Protein AF-A0A9Q0SYF5-F1 (afdb_monomer_lite)

InterPro domains:
  IPR001360 Glycoside hydrolase family 1 [PF00232] (38-75)
  IPR017853 Glycoside hydrolase superfamily [SSF51445] (33-79)
  IPR033132 Glycosyl hydrolases family 1, N-terminal conserved site [PS00653] (44-58)

Radius of gyration: 30.88 Å; chains: 1; bounding box: 91×33×49 Å

Foldseek 3Di:
DDDPPVVVVVVVVVVVVVVVVVVVVPDPPPPCVPDDPVVDDPPDDDDDDDDCVVPVPCQPPDPHDHDPVNVCCVVCVPDCVVVPPD

pLDDT: mean 81.14, std 14.23, range [49.34, 97.06]

Structure (mmCIF, N/CA/C/O backbone):
data_AF-A0A9Q0SYF5-F1
#
_entry.id   AF-A0A9Q0SYF5-F1
#
loop_
_atom_site.group_PDB
_atom_site.id
_atom_site.type_symbol
_atom_site.label_atom_id
_atom_site.label_alt_id
_atom_site.label_comp_id
_atom_site.label_asym_id
_atom_site.label_entity_id
_atom_site.label_seq_id
_atom_site.pdbx_PDB_ins_code
_atom_site.Cartn_x
_atom_site.Cartn_y
_atom_site.Cartn_z
_atom_site.occupancy
_atom_site.B_iso_or_equiv
_atom_site.auth_seq_id
_atom_site.auth_comp_id
_atom_site.auth_asym_id
_atom_site.auth_atom_id
_atom_site.pdbx_PDB_model_num
ATOM 1 N N . MET A 1 1 ? 71.902 -23.019 -14.053 1.00 49.34 1 MET A N 1
ATOM 2 C CA . MET A 1 1 ? 71.057 -22.750 -15.239 1.00 49.34 1 MET A CA 1
ATOM 3 C C . MET A 1 1 ? 69.602 -22.954 -14.848 1.00 49.34 1 MET A C 1
ATOM 5 O O . MET A 1 1 ? 69.100 -24.063 -14.947 1.00 49.34 1 MET A O 1
ATOM 9 N N . ALA A 1 2 ? 68.951 -21.925 -14.305 1.00 51.97 2 ALA A N 1
ATOM 10 C CA . ALA A 1 2 ? 67.590 -22.044 -13.797 1.00 51.97 2 ALA A CA 1
ATOM 11 C C . ALA A 1 2 ? 66.609 -21.281 -14.696 1.00 51.97 2 ALA A C 1
ATOM 13 O O . ALA A 1 2 ? 66.753 -20.085 -14.918 1.00 51.97 2 ALA A O 1
ATOM 14 N N . ASN A 1 3 ? 65.575 -22.012 -15.112 1.00 54.69 3 ASN A N 1
ATOM 15 C CA . ASN A 1 3 ? 64.195 -21.547 -15.069 1.00 54.69 3 ASN A CA 1
ATOM 16 C C . ASN A 1 3 ? 63.658 -20.697 -16.240 1.00 54.69 3 ASN A C 1
ATOM 18 O O . ASN A 1 3 ? 63.273 -19.546 -16.073 1.00 54.69 3 ASN A O 1
ATOM 22 N N . LYS A 1 4 ? 63.498 -21.330 -17.410 1.00 58.28 4 LYS A N 1
ATOM 23 C CA . LYS A 1 4 ? 62.551 -20.876 -18.451 1.00 58.28 4 LYS A CA 1
ATOM 24 C C . LYS A 1 4 ? 61.114 -21.403 -18.223 1.00 58.28 4 LYS A C 1
ATOM 26 O O . LYS A 1 4 ? 60.202 -21.005 -18.938 1.00 58.28 4 LYS A O 1
ATOM 31 N N . ASN A 1 5 ? 60.896 -22.254 -17.210 1.00 57.59 5 ASN A N 1
ATOM 32 C CA . ASN A 1 5 ? 59.640 -22.995 -16.991 1.00 57.59 5 ASN A CA 1
ATOM 33 C C . ASN A 1 5 ? 58.684 -22.341 -15.966 1.00 57.59 5 ASN A C 1
ATOM 35 O O . ASN A 1 5 ? 57.545 -22.775 -15.846 1.00 57.59 5 ASN A O 1
ATOM 39 N N . CYS A 1 6 ? 59.104 -21.293 -15.249 1.00 60.56 6 CYS A N 1
ATOM 40 C CA . CYS A 1 6 ? 58.270 -20.518 -14.312 1.00 60.56 6 CYS A CA 1
ATOM 41 C C . CYS A 1 6 ? 57.541 -19.347 -14.993 1.00 60.56 6 CYS A C 1
ATOM 43 O O . CYS A 1 6 ? 56.547 -18.836 -14.479 1.00 60.56 6 CYS A O 1
ATOM 45 N N . PHE A 1 7 ? 57.987 -18.949 -16.188 1.00 71.75 7 PHE A N 1
ATOM 46 C CA . PHE A 1 7 ? 57.390 -17.829 -16.917 1.00 71.75 7 PHE A CA 1
ATOM 47 C C . PHE A 1 7 ? 56.065 -18.205 -17.601 1.00 71.75 7 PHE A C 1
ATOM 49 O O . PHE A 1 7 ? 55.140 -17.406 -17.674 1.00 71.75 7 PHE A O 1
ATOM 56 N N . LEU A 1 8 ? 55.934 -19.451 -18.067 1.00 76.06 8 LEU A N 1
ATOM 57 C CA . LEU A 1 8 ? 54.715 -19.930 -18.718 1.00 76.06 8 LEU A CA 1
ATOM 58 C C . LEU A 1 8 ? 53.502 -20.050 -17.768 1.00 76.06 8 LE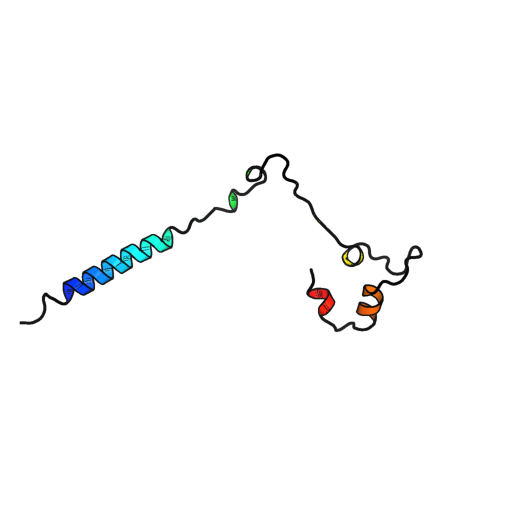U A C 1
ATOM 60 O O . LEU A 1 8 ? 52.439 -19.544 -18.130 1.00 76.06 8 LEU A O 1
ATOM 64 N N . PRO A 1 9 ? 53.599 -20.650 -16.559 1.00 83.25 9 PRO A N 1
ATOM 65 C CA . PRO A 1 9 ? 52.455 -20.712 -15.646 1.00 83.25 9 PRO A CA 1
ATOM 66 C C . PRO A 1 9 ? 52.058 -19.330 -15.111 1.00 83.25 9 PRO A C 1
ATOM 68 O O . PRO A 1 9 ? 50.873 -19.069 -14.920 1.00 83.25 9 PRO A O 1
ATOM 71 N N . THR A 1 10 ? 53.020 -18.420 -14.925 1.00 82.75 10 THR A N 1
ATOM 72 C CA . THR A 1 10 ? 52.738 -17.037 -14.509 1.00 82.75 10 THR A CA 1
ATOM 73 C C . THR A 1 10 ? 52.061 -16.235 -15.623 1.00 82.75 10 THR A C 1
ATOM 75 O O . THR A 1 10 ? 51.081 -15.546 -15.354 1.00 82.75 10 THR A O 1
ATOM 78 N N . LEU A 1 11 ? 52.480 -16.394 -16.882 1.00 87.62 11 LEU A N 1
ATOM 79 C CA . LEU A 1 11 ? 51.821 -15.771 -18.036 1.00 87.62 11 LEU A CA 1
ATOM 80 C C . LEU A 1 11 ? 50.373 -16.258 -18.221 1.00 87.62 11 LEU A C 1
ATOM 82 O O . LEU A 1 11 ? 49.476 -15.453 -18.473 1.00 87.62 11 LEU A O 1
ATOM 86 N N . LEU A 1 12 ? 50.126 -17.563 -18.066 1.00 87.81 12 LEU A N 1
ATOM 87 C CA . LEU A 1 12 ? 48.775 -18.127 -18.151 1.00 87.81 12 LEU A CA 1
ATOM 88 C C . LEU A 1 12 ? 47.878 -17.639 -17.010 1.00 87.81 12 LEU A C 1
ATOM 90 O O . LEU A 1 12 ? 46.718 -17.314 -17.256 1.00 87.81 12 LEU A O 1
ATOM 94 N N . LEU A 1 13 ? 48.406 -17.539 -15.787 1.00 86.31 13 LEU A N 1
ATOM 95 C CA . LEU A 1 13 ? 47.678 -16.978 -14.648 1.00 86.31 13 LEU A CA 1
ATOM 96 C C . LEU A 1 13 ? 47.290 -15.517 -14.908 1.00 86.31 13 LEU A C 1
ATOM 98 O O . LEU A 1 13 ? 46.134 -15.150 -14.719 1.00 86.31 13 LEU A O 1
ATOM 102 N N . VAL A 1 14 ? 48.222 -14.705 -15.414 1.00 89.56 14 VAL A N 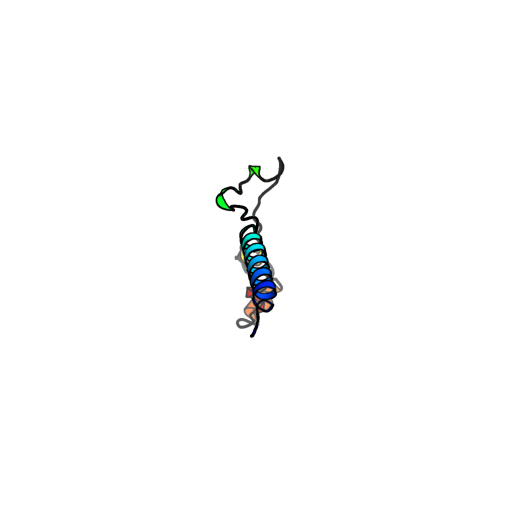1
ATOM 103 C CA . VAL A 1 14 ? 47.974 -13.295 -15.751 1.00 89.56 14 VAL A CA 1
ATOM 104 C C . VAL A 1 14 ? 46.918 -13.162 -16.849 1.00 89.56 14 VAL A C 1
ATOM 106 O O . VAL A 1 14 ? 45.981 -12.384 -16.696 1.00 89.56 14 VAL A O 1
ATOM 109 N N . LEU A 1 15 ? 46.998 -13.957 -17.920 1.00 89.12 15 LEU A N 1
ATOM 110 C CA . LEU A 1 15 ? 45.984 -13.964 -18.982 1.00 89.12 15 LEU A CA 1
ATOM 111 C C . LEU A 1 15 ? 44.600 -14.362 -18.461 1.00 89.12 15 LEU A C 1
ATOM 113 O O . LEU A 1 15 ? 43.604 -13.749 -18.839 1.00 89.12 15 LEU A O 1
ATOM 117 N N . ARG A 1 16 ? 44.521 -15.360 -17.572 1.00 87.38 16 ARG A N 1
ATOM 118 C CA . ARG A 1 16 ? 43.253 -15.763 -16.946 1.00 87.38 16 ARG A CA 1
ATOM 119 C C . ARG A 1 16 ? 42.693 -14.654 -16.069 1.00 87.38 16 ARG A C 1
ATOM 121 O O . ARG A 1 16 ? 41.513 -14.355 -16.207 1.00 87.38 16 ARG A O 1
ATOM 128 N N . ILE A 1 17 ? 43.536 -14.008 -15.263 1.00 85.69 17 ILE A N 1
ATOM 129 C CA . ILE A 1 17 ? 43.153 -12.853 -14.444 1.00 85.69 17 ILE A CA 1
ATOM 130 C C . ILE A 1 17 ? 42.594 -11.740 -15.338 1.00 85.69 17 ILE A C 1
ATOM 132 O O . ILE A 1 17 ? 41.473 -11.294 -15.110 1.00 85.69 17 ILE A O 1
ATOM 136 N N . ILE A 1 18 ? 43.300 -11.362 -16.408 1.00 82.94 18 ILE A N 1
ATOM 137 C CA . ILE A 1 18 ? 42.856 -10.326 -17.357 1.00 82.94 18 ILE A CA 1
ATOM 138 C C . ILE A 1 18 ? 41.498 -10.683 -17.987 1.00 82.94 18 ILE A C 1
ATOM 140 O O . ILE A 1 18 ? 40.595 -9.848 -18.020 1.00 82.94 18 ILE A O 1
ATOM 144 N N . VAL A 1 19 ? 41.318 -11.926 -18.444 1.00 81.25 19 VAL A N 1
ATOM 145 C CA . VAL A 1 19 ? 40.047 -12.384 -19.034 1.00 81.25 19 VAL A CA 1
ATOM 146 C C . VAL A 1 19 ? 38.912 -12.374 -18.001 1.00 81.25 19 VAL A C 1
ATOM 148 O O . VAL A 1 19 ? 37.810 -11.927 -18.318 1.00 81.25 19 VAL A O 1
ATOM 151 N N . THR A 1 20 ? 39.165 -12.804 -16.760 1.00 74.50 20 THR A N 1
ATOM 152 C CA . THR A 1 20 ? 38.155 -12.774 -15.685 1.00 74.50 20 THR A CA 1
ATOM 153 C C . THR A 1 20 ? 37.793 -11.356 -15.238 1.00 74.50 20 THR A C 1
ATOM 155 O O . THR A 1 20 ? 36.626 -11.096 -14.953 1.00 74.50 20 THR A O 1
ATOM 158 N N . LEU A 1 21 ? 38.749 -10.420 -15.239 1.00 71.25 21 LEU A N 1
ATOM 159 C CA . LEU A 1 21 ? 38.503 -9.012 -14.909 1.00 71.25 21 LEU A CA 1
ATOM 160 C C . LEU A 1 21 ? 37.633 -8.324 -15.970 1.00 71.25 21 LEU A C 1
ATOM 162 O O . LEU A 1 21 ? 36.710 -7.591 -15.624 1.00 71.25 21 LEU A O 1
ATOM 166 N N . ASN A 1 22 ? 37.863 -8.614 -17.254 1.00 70.75 22 ASN A N 1
ATOM 167 C CA . ASN A 1 22 ? 37.051 -8.063 -1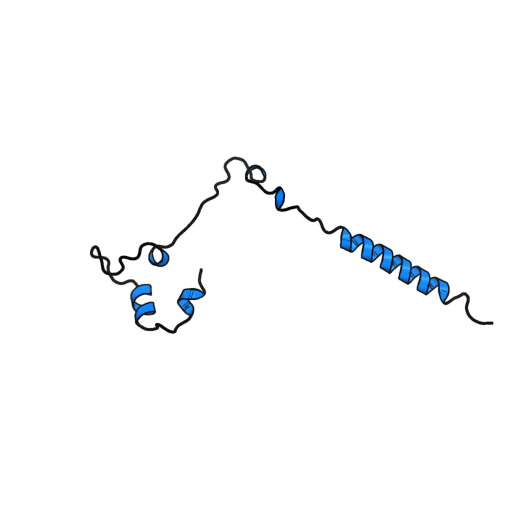8.342 1.00 70.75 22 ASN A CA 1
ATOM 168 C C . ASN A 1 22 ? 35.602 -8.583 -18.330 1.00 70.75 22 ASN A C 1
ATOM 170 O O . ASN A 1 22 ? 34.688 -7.845 -18.689 1.00 70.75 22 ASN A O 1
ATOM 174 N N . ALA A 1 23 ? 35.367 -9.824 -17.889 1.00 66.31 23 ALA A N 1
ATOM 175 C CA . ALA A 1 23 ? 34.018 -10.386 -17.778 1.00 66.31 23 ALA A CA 1
ATOM 176 C C . ALA A 1 23 ? 33.206 -9.779 -16.615 1.00 66.31 23 ALA A C 1
ATOM 178 O O . ALA A 1 23 ? 31.999 -9.587 -16.747 1.00 66.31 23 ALA A O 1
ATOM 179 N N . ALA A 1 24 ? 33.856 -9.425 -15.499 1.00 62.91 24 ALA A N 1
ATOM 180 C CA . ALA A 1 24 ? 33.195 -8.786 -14.357 1.00 62.91 24 ALA A CA 1
ATOM 181 C C . ALA A 1 24 ? 32.670 -7.370 -14.674 1.00 62.91 24 ALA A C 1
ATOM 183 O O . ALA A 1 24 ? 31.690 -6.928 -14.078 1.00 62.91 24 ALA A O 1
ATOM 184 N N . ALA A 1 25 ? 33.283 -6.671 -15.636 1.00 62.06 25 ALA A N 1
ATOM 185 C CA . ALA A 1 25 ? 32.869 -5.333 -16.067 1.00 62.06 25 ALA A CA 1
ATOM 186 C C . ALA A 1 25 ? 31.631 -5.324 -16.989 1.00 62.06 25 ALA A C 1
ATOM 188 O O . ALA A 1 25 ? 31.057 -4.265 -17.226 1.00 62.06 25 ALA A O 1
ATOM 189 N N . ALA A 1 26 ? 31.207 -6.486 -17.498 1.00 64.19 26 ALA A N 1
ATOM 190 C CA . ALA A 1 26 ? 30.075 -6.629 -18.415 1.00 64.19 26 ALA A CA 1
ATOM 191 C C . ALA A 1 26 ? 28.766 -7.025 -17.706 1.00 64.19 26 ALA A C 1
ATOM 193 O O . ALA A 1 26 ? 27.865 -7.591 -18.329 1.00 64.19 26 ALA A O 1
ATOM 194 N N . ALA A 1 27 ? 28.644 -6.755 -16.400 1.00 67.88 27 ALA A N 1
ATOM 195 C CA . ALA A 1 27 ? 27.355 -6.858 -15.729 1.00 67.88 27 ALA A CA 1
ATOM 196 C C . ALA A 1 27 ? 26.355 -5.930 -16.448 1.00 67.88 27 ALA A C 1
ATOM 198 O O . ALA A 1 27 ? 26.685 -4.766 -16.692 1.00 67.88 27 ALA A O 1
ATOM 199 N N . PRO A 1 28 ? 25.154 -6.407 -16.817 1.00 63.84 28 PRO A N 1
ATOM 200 C CA . PRO A 1 28 ? 24.185 -5.584 -17.522 1.00 63.84 28 PRO A CA 1
ATOM 201 C C . PRO A 1 28 ? 23.696 -4.468 -16.594 1.00 63.84 28 PRO A C 1
ATOM 203 O O . PRO A 1 28 ? 22.803 -4.667 -15.769 1.00 63.84 28 PRO A O 1
ATOM 206 N N . SER A 1 29 ? 24.277 -3.279 -16.734 1.00 64.38 29 SER A N 1
ATOM 207 C CA . SER A 1 29 ? 23.794 -2.052 -16.116 1.00 64.38 29 SER A CA 1
ATOM 208 C C . SER A 1 29 ? 22.552 -1.592 -16.875 1.00 64.38 29 SER A C 1
ATOM 210 O O . SER A 1 29 ? 22.598 -0.743 -17.762 1.00 64.38 29 SER A O 1
ATOM 212 N N . HIS A 1 30 ? 21.405 -2.185 -16.546 1.00 67.06 30 HIS A N 1
ATOM 213 C CA . HIS A 1 30 ? 20.133 -1.621 -16.977 1.00 67.06 30 HIS A CA 1
ATOM 214 C C . HIS A 1 30 ? 20.014 -0.242 -16.333 1.00 67.06 30 HIS A C 1
ATOM 216 O O . HIS A 1 30 ? 19.840 -0.114 -15.121 1.00 67.06 30 HIS A O 1
ATOM 222 N N . SER A 1 31 ? 20.186 0.796 -17.149 1.00 77.94 31 SER A N 1
ATOM 223 C CA . SER A 1 31 ? 20.034 2.170 -16.704 1.00 77.94 31 SER A CA 1
ATOM 224 C C . SER A 1 31 ? 18.594 2.369 -16.241 1.00 77.94 31 SER A C 1
ATOM 226 O O . SER A 1 31 ? 17.672 2.422 -17.052 1.00 77.94 31 SER A O 1
ATOM 228 N N . ILE A 1 32 ? 18.394 2.495 -14.928 1.00 78.12 32 ILE A N 1
ATOM 229 C CA . ILE A 1 32 ? 17.085 2.819 -14.343 1.00 78.12 32 ILE A CA 1
ATOM 230 C C . ILE A 1 32 ? 16.582 4.176 -14.864 1.00 78.12 32 ILE A C 1
ATOM 232 O O . ILE A 1 32 ? 15.380 4.417 -14.891 1.00 78.12 32 ILE A O 1
ATOM 236 N N . ALA A 1 33 ? 17.484 5.036 -15.354 1.00 80.94 33 ALA A N 1
ATOM 237 C CA . ALA A 1 33 ? 17.140 6.338 -15.914 1.00 80.94 33 ALA A CA 1
ATOM 238 C C . ALA A 1 33 ? 16.210 6.261 -17.142 1.00 80.94 33 ALA A C 1
ATOM 240 O O . ALA A 1 33 ? 15.587 7.265 -17.474 1.00 80.94 33 ALA A O 1
ATOM 241 N N . SER A 1 34 ? 16.094 5.105 -17.812 1.00 84.38 34 SER A N 1
ATOM 242 C CA . SER A 1 34 ? 15.162 4.913 -18.934 1.00 84.38 34 SER A CA 1
ATOM 243 C C . SER A 1 34 ? 13.897 4.115 -18.587 1.00 84.38 34 SER A C 1
ATOM 245 O O . SER A 1 34 ? 13.003 4.018 -19.436 1.00 84.38 34 SER A O 1
ATOM 247 N N . LEU A 1 35 ? 13.774 3.575 -17.366 1.00 90.94 35 LEU A N 1
ATOM 248 C CA . LEU A 1 35 ? 12.582 2.834 -16.947 1.00 90.94 35 LEU A CA 1
ATOM 249 C C . LEU A 1 35 ? 11.396 3.785 -16.797 1.00 90.94 35 LEU A C 1
ATOM 251 O O . LEU A 1 35 ? 11.415 4.720 -16.000 1.00 90.94 35 LEU A O 1
ATOM 255 N N . ASN A 1 36 ? 10.342 3.538 -17.567 1.00 92.38 36 ASN A N 1
ATOM 256 C CA . ASN A 1 36 ? 9.142 4.362 -17.553 1.00 92.38 36 ASN A CA 1
ATOM 257 C C . ASN A 1 36 ? 7.892 3.502 -17.811 1.00 92.38 36 ASN A C 1
ATOM 259 O O . ASN A 1 36 ? 7.978 2.285 -17.970 1.00 92.38 36 ASN A O 1
ATOM 263 N N . ARG A 1 37 ? 6.705 4.117 -17.846 1.00 93.19 37 ARG A N 1
ATOM 264 C CA . ARG A 1 37 ? 5.434 3.384 -17.978 1.00 93.19 37 ARG A CA 1
ATOM 265 C C . ARG A 1 37 ? 5.324 2.567 -19.273 1.00 93.19 37 ARG A C 1
ATOM 267 O O . ARG A 1 37 ? 4.650 1.543 -19.260 1.00 93.19 37 ARG A O 1
ATOM 274 N N . SER A 1 38 ? 5.990 2.975 -20.360 1.00 93.69 38 SER A N 1
ATOM 275 C CA . SER A 1 38 ? 5.997 2.225 -21.628 1.00 93.69 38 SER A CA 1
ATOM 276 C C . SER A 1 38 ? 6.797 0.923 -21.560 1.00 93.69 38 SER A C 1
ATOM 278 O O . SER A 1 38 ? 6.651 0.073 -22.433 1.00 93.69 38 SER A O 1
ATOM 280 N N . SER A 1 39 ? 7.602 0.734 -20.510 1.00 93.69 39 SER A N 1
ATOM 281 C CA . SER A 1 39 ? 8.296 -0.526 -20.237 1.00 93.69 39 SER A CA 1
ATOM 282 C C . SER A 1 39 ? 7.352 -1.641 -19.755 1.00 93.69 39 SER A C 1
ATOM 284 O O . SER A 1 39 ? 7.786 -2.783 -19.631 1.00 93.69 39 SER A O 1
ATOM 286 N N . PHE A 1 40 ? 6.078 -1.333 -19.486 1.00 94.56 40 PHE A N 1
ATOM 287 C CA . PHE A 1 40 ? 5.057 -2.275 -19.025 1.00 94.56 40 PHE A CA 1
ATOM 288 C C . PHE A 1 40 ? 3.999 -2.503 -20.119 1.00 94.56 40 PHE A C 1
ATOM 290 O O . PHE A 1 40 ? 3.779 -1.615 -20.946 1.00 94.56 40 PHE A O 1
ATOM 297 N N . PRO A 1 41 ? 3.311 -3.663 -20.140 1.00 96.44 41 PRO A N 1
ATOM 298 C CA . PRO A 1 41 ? 2.254 -3.932 -21.112 1.00 96.44 41 PRO A CA 1
ATOM 299 C C . PRO A 1 41 ? 1.158 -2.858 -21.121 1.00 96.44 41 PRO A C 1
ATOM 301 O O . PRO A 1 41 ? 0.831 -2.257 -20.093 1.00 96.44 41 PRO A O 1
ATOM 304 N N . GLY A 1 42 ? 0.541 -2.653 -22.286 1.00 96.62 42 GLY A N 1
ATOM 305 C CA . GLY A 1 42 ? -0.629 -1.786 -22.405 1.00 96.62 42 GLY A CA 1
A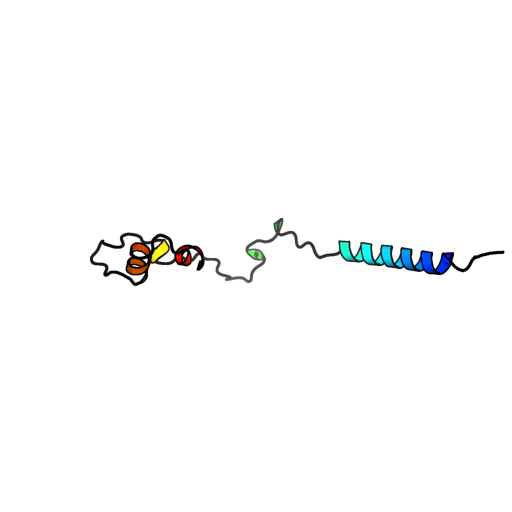TOM 306 C C . GLY A 1 42 ? -1.734 -2.219 -21.436 1.00 96.62 42 GLY A C 1
ATOM 307 O O . GLY A 1 42 ? -2.047 -3.401 -21.336 1.00 96.62 42 GLY A O 1
ATOM 308 N N . GLY A 1 43 ? -2.301 -1.261 -20.700 1.00 95.50 43 GLY A N 1
ATOM 309 C CA . GLY A 1 43 ? -3.324 -1.531 -19.683 1.00 95.50 43 GLY A CA 1
ATOM 310 C C . GLY A 1 43 ? -2.785 -1.879 -18.291 1.00 95.50 43 GLY A C 1
ATOM 311 O O . GLY A 1 43 ? -3.580 -2.113 -17.386 1.00 95.50 43 GLY A O 1
ATOM 312 N N . PHE A 1 44 ? -1.464 -1.867 -18.076 1.00 97.06 44 PHE A N 1
ATOM 313 C CA . PHE A 1 44 ? -0.900 -2.053 -16.739 1.00 97.06 44 PHE A CA 1
ATOM 314 C C . PHE A 1 44 ? -1.334 -0.923 -15.782 1.00 97.06 44 PHE A C 1
ATOM 316 O O . PHE A 1 44 ? -1.167 0.275 -16.067 1.00 97.06 44 PHE A O 1
ATOM 323 N N . ILE A 1 45 ? -1.885 -1.310 -14.626 1.00 96.56 45 ILE A N 1
ATOM 324 C CA . ILE A 1 45 ? -2.383 -0.389 -13.601 1.00 96.56 45 ILE A CA 1
ATOM 325 C C . ILE A 1 45 ? -1.310 -0.187 -12.533 1.00 96.56 45 ILE A C 1
ATOM 327 O O . ILE A 1 45 ? -0.933 -1.110 -11.820 1.00 96.56 45 ILE A O 1
ATOM 331 N N . PHE A 1 46 ? -0.865 1.059 -12.403 1.00 96.44 46 PHE A N 1
ATOM 332 C CA . PHE A 1 46 ? -0.102 1.532 -11.255 1.00 96.4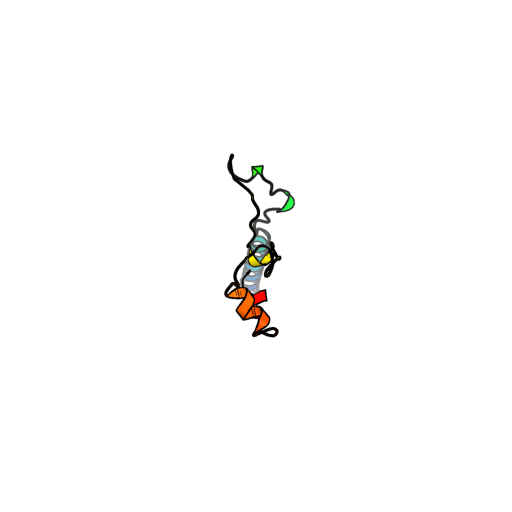4 46 PHE A CA 1
ATOM 333 C C . PHE A 1 46 ? -1.061 2.228 -10.302 1.00 96.44 46 PHE A C 1
ATOM 335 O O . PHE A 1 46 ? -1.844 3.074 -10.739 1.00 96.44 46 PHE A O 1
ATOM 342 N N . GLY A 1 47 ? -0.988 1.884 -9.023 1.00 94.62 47 GLY A N 1
ATOM 343 C CA . GLY A 1 47 ? -1.850 2.436 -7.989 1.00 94.62 47 GLY A CA 1
ATOM 344 C C . GLY A 1 47 ? -1.113 2.602 -6.668 1.00 94.62 47 GLY A C 1
ATOM 345 O O . GLY A 1 47 ? 0.058 2.248 -6.542 1.00 94.62 47 GLY A O 1
ATOM 346 N N . THR A 1 48 ? -1.828 3.150 -5.695 1.00 95.12 48 THR A N 1
ATOM 347 C CA . THR A 1 48 ? -1.393 3.290 -4.304 1.00 95.12 48 THR A CA 1
ATOM 348 C C . THR A 1 48 ? -2.390 2.567 -3.399 1.00 95.12 48 THR A C 1
ATOM 350 O O . THR A 1 48 ? -3.549 2.395 -3.782 1.00 95.12 48 THR A O 1
ATOM 353 N N . ALA A 1 49 ? -1.945 2.130 -2.225 1.00 93.56 49 ALA A N 1
ATOM 354 C CA . ALA A 1 49 ? -2.774 1.457 -1.233 1.00 93.56 49 ALA A CA 1
ATOM 355 C C . ALA A 1 49 ? -2.550 2.081 0.149 1.00 93.56 49 ALA A C 1
ATOM 357 O O . ALA A 1 49 ? -1.458 2.556 0.458 1.00 93.56 49 ALA A O 1
ATOM 358 N N . SER A 1 50 ? -3.589 2.066 0.978 1.00 92.31 50 SER A N 1
ATOM 359 C CA . SER A 1 50 ? -3.557 2.515 2.370 1.00 92.31 50 SER A CA 1
ATOM 360 C C . SER A 1 50 ? -4.367 1.559 3.248 1.00 92.31 50 SER A C 1
ATOM 362 O O . SER A 1 50 ? -5.096 0.702 2.741 1.00 92.31 50 SER A O 1
ATOM 364 N N . SER A 1 51 ? -4.238 1.692 4.570 1.00 89.38 51 SER A N 1
ATOM 365 C CA . SER A 1 51 ? -5.068 0.969 5.537 1.00 89.38 51 SER A CA 1
ATOM 366 C C . SER A 1 51 ? -5.805 1.934 6.466 1.00 89.38 51 SER A C 1
ATOM 368 O O . SER A 1 51 ? -5.311 3.023 6.770 1.00 89.38 51 SER A O 1
ATOM 370 N N . ALA A 1 52 ? -6.984 1.514 6.934 1.00 90.44 52 ALA A N 1
ATOM 371 C CA . ALA A 1 52 ? -7.874 2.340 7.748 1.00 90.44 52 ALA A CA 1
ATOM 372 C C . ALA A 1 52 ? -7.187 2.864 9.019 1.00 90.44 52 ALA A C 1
ATOM 374 O O . ALA A 1 52 ? -7.154 4.066 9.261 1.00 90.44 52 ALA A O 1
ATOM 375 N N . TYR A 1 53 ? -6.550 1.979 9.795 1.00 89.44 53 TYR A N 1
ATOM 376 C CA . TYR A 1 53 ? -5.918 2.362 11.062 1.00 89.44 53 TYR A CA 1
ATOM 377 C C . TYR A 1 53 ? -4.728 3.316 10.881 1.00 89.44 53 TYR A C 1
ATOM 379 O O . TYR A 1 53 ? -4.454 4.130 11.757 1.00 89.44 53 TYR A O 1
ATOM 387 N N . GLN A 1 54 ? -4.024 3.234 9.747 1.00 90.69 54 GLN A N 1
ATOM 388 C CA . GLN A 1 54 ? -2.890 4.115 9.467 1.00 90.69 54 GLN A CA 1
ATOM 389 C C . GLN A 1 54 ? -3.303 5.504 8.980 1.00 90.69 54 GLN A C 1
ATOM 391 O O . GLN A 1 54 ? -2.537 6.444 9.179 1.00 90.69 54 GLN A O 1
ATOM 396 N N . TYR A 1 55 ? -4.449 5.631 8.300 1.00 91.25 55 TYR A N 1
ATOM 397 C CA . TYR A 1 55 ? -4.777 6.855 7.563 1.00 91.25 55 TYR A CA 1
ATOM 398 C C . TYR A 1 55 ? -6.064 7.554 8.010 1.00 91.25 55 TYR A C 1
ATOM 400 O O . TYR A 1 55 ? -6.112 8.779 7.985 1.00 91.25 55 TYR A O 1
ATOM 408 N N . GLU A 1 56 ? -7.105 6.826 8.421 1.00 93.69 56 GLU A N 1
ATOM 409 C CA . GLU A 1 56 ? -8.416 7.435 8.699 1.00 93.69 56 GLU A CA 1
ATOM 410 C C . GLU A 1 56 ? -8.422 8.285 9.976 1.00 93.69 56 GLU A C 1
ATOM 412 O O . GLU A 1 56 ? -9.068 9.330 10.019 1.00 93.69 56 GLU A O 1
ATOM 417 N N . GLY A 1 57 ? -7.701 7.864 11.019 1.00 90.69 57 GLY A N 1
ATOM 418 C CA . GLY A 1 57 ? -7.764 8.523 12.323 1.00 90.69 57 GLY A CA 1
ATOM 419 C C . GLY A 1 57 ? -9.150 8.381 12.960 1.00 90.69 57 GLY A C 1
ATOM 420 O O . GLY A 1 57 ? -9.723 7.293 12.940 1.00 90.69 57 GLY A O 1
ATOM 421 N N . ALA A 1 58 ? -9.656 9.461 13.574 1.00 90.94 58 ALA A N 1
ATOM 422 C CA . ALA A 1 58 ? -11.016 9.554 14.128 1.00 90.94 58 ALA A CA 1
ATOM 423 C C . ALA A 1 58 ? -11.441 8.329 14.973 1.00 90.94 58 ALA A C 1
ATOM 425 O O . ALA A 1 58 ? -12.593 7.895 14.962 1.00 90.94 58 ALA A O 1
ATOM 426 N N . ALA A 1 59 ? -10.491 7.743 15.713 1.00 90.75 59 ALA A N 1
ATOM 427 C CA . ALA A 1 59 ? -10.643 6.409 16.293 1.00 90.75 59 ALA A CA 1
ATOM 428 C C . ALA A 1 59 ? -11.783 6.305 17.325 1.00 90.75 59 ALA A C 1
ATOM 430 O O . ALA A 1 59 ? -12.309 5.211 17.535 1.00 90.75 59 ALA A O 1
ATOM 431 N N . ALA A 1 60 ? -12.176 7.431 17.931 1.00 90.12 60 ALA A N 1
ATOM 432 C CA . ALA A 1 60 ? -13.248 7.541 18.924 1.00 90.12 60 ALA A CA 1
ATOM 433 C C . ALA A 1 60 ? -14.423 8.433 18.467 1.00 90.12 60 ALA A C 1
ATOM 435 O O . ALA A 1 60 ? -15.221 8.875 19.293 1.00 90.12 60 ALA A O 1
ATOM 436 N N . GLU A 1 61 ? -14.532 8.723 17.171 1.00 94.75 61 GLU A N 1
ATOM 437 C CA . GLU A 1 61 ? -15.575 9.591 16.613 1.00 94.75 61 GLU A CA 1
ATOM 438 C C . GLU A 1 61 ? -16.603 8.789 15.795 1.00 94.75 61 GLU A C 1
ATOM 440 O O . GLU A 1 61 ? -16.432 7.600 15.520 1.00 94.75 61 GLU A O 1
ATOM 445 N N . GLY A 1 62 ? -17.720 9.427 15.423 1.00 87.44 62 GLY A N 1
ATOM 446 C CA . GLY A 1 62 ? -18.670 8.879 14.442 1.00 87.44 62 GLY A CA 1
ATOM 447 C C . GLY A 1 62 ? -19.384 7.578 14.837 1.00 87.44 62 GLY A C 1
ATOM 448 O O . GLY A 1 62 ? -19.943 6.907 13.976 1.00 87.44 62 GLY A O 1
ATOM 449 N N . GLY A 1 63 ? -19.364 7.195 16.117 1.00 92.56 63 GLY A N 1
ATOM 450 C CA . GLY A 1 63 ? -19.951 5.935 16.588 1.00 92.56 63 GLY A CA 1
ATOM 451 C C . GLY A 1 63 ? -19.111 4.690 16.273 1.00 92.56 63 GLY A C 1
ATOM 452 O O . GLY A 1 63 ? -19.611 3.572 16.411 1.00 92.56 63 GLY A O 1
ATOM 453 N N . ARG A 1 64 ? -17.845 4.856 15.867 1.00 92.44 64 ARG A N 1
ATOM 454 C CA . ARG A 1 64 ? -16.905 3.749 15.642 1.00 92.44 64 ARG A CA 1
ATOM 455 C C . ARG A 1 64 ? -16.603 3.017 16.956 1.00 92.44 64 ARG A C 1
ATOM 457 O O . ARG A 1 64 ? -16.219 3.629 17.948 1.00 92.44 64 ARG A O 1
ATOM 464 N N . GLY A 1 65 ? -16.742 1.690 16.949 1.00 92.81 65 GLY A N 1
ATOM 465 C CA . GLY A 1 65 ? -16.315 0.835 18.062 1.00 92.81 65 GLY A CA 1
ATOM 466 C C . GLY A 1 65 ? -14.791 0.624 18.093 1.00 92.81 65 GLY A C 1
ATOM 467 O O . GLY A 1 65 ? -14.144 0.704 17.046 1.00 92.81 65 GLY A O 1
ATOM 468 N N . PRO A 1 66 ? -14.199 0.319 19.263 1.00 91.94 66 PRO A N 1
ATOM 469 C CA . PRO A 1 66 ? -12.762 0.095 19.382 1.00 91.94 66 PRO A CA 1
ATOM 470 C C . PRO A 1 66 ? -12.323 -1.145 18.595 1.00 91.94 66 PRO A C 1
ATOM 472 O O . PRO A 1 66 ? -12.919 -2.218 18.696 1.00 91.94 66 PRO A O 1
ATOM 475 N N . SER A 1 67 ? -11.241 -1.004 17.835 1.00 91.62 67 SER A N 1
ATOM 476 C CA . SER A 1 67 ? -10.574 -2.115 17.157 1.00 91.62 67 SER A CA 1
ATOM 477 C C . SER A 1 67 ? -9.509 -2.761 18.051 1.00 91.62 67 SER A C 1
ATOM 479 O O . SER A 1 67 ? -9.076 -2.188 19.051 1.00 91.62 67 SER A O 1
ATOM 481 N N . ILE A 1 68 ? -9.023 -3.947 17.666 1.00 91.88 68 ILE A N 1
ATOM 482 C CA . ILE A 1 68 ? -7.897 -4.605 18.356 1.00 91.88 68 ILE A CA 1
ATOM 483 C C . ILE A 1 68 ? -6.666 -3.689 18.376 1.00 91.88 68 ILE A C 1
ATOM 485 O O . ILE A 1 68 ? -5.966 -3.623 19.385 1.00 91.88 68 ILE A O 1
ATOM 489 N N . TRP A 1 69 ? -6.435 -2.947 17.290 1.00 89.00 69 TRP A N 1
ATOM 490 C CA . TRP A 1 69 ? -5.327 -2.004 17.181 1.00 89.00 69 TRP A CA 1
ATOM 491 C C . TRP A 1 69 ? -5.446 -0.847 18.173 1.00 89.00 69 TRP A C 1
ATOM 493 O O . TRP A 1 69 ? -4.444 -0.494 18.784 1.00 89.00 69 TRP A O 1
ATOM 503 N N . ASP A 1 70 ? -6.658 -0.337 18.423 1.00 91.19 70 ASP A N 1
ATOM 504 C CA . ASP A 1 70 ? -6.898 0.670 19.467 1.00 91.19 70 ASP A CA 1
ATOM 505 C C . ASP A 1 70 ? -6.513 0.129 20.845 1.00 91.19 70 ASP A C 1
ATOM 507 O O . ASP A 1 70 ? -5.757 0.758 21.580 1.00 91.19 70 ASP A O 1
ATOM 511 N N . VAL A 1 71 ? -6.975 -1.075 21.190 1.00 91.31 71 VAL A N 1
ATOM 512 C CA . VAL A 1 71 ? -6.669 -1.688 22.492 1.00 91.31 71 VAL A CA 1
ATOM 513 C C . VAL A 1 71 ? -5.170 -1.937 22.645 1.00 91.31 71 VAL A C 1
ATOM 515 O O . VAL A 1 71 ? -4.599 -1.701 23.709 1.00 91.31 71 VAL A O 1
ATOM 518 N N . TYR A 1 72 ? -4.528 -2.419 21.586 1.00 89.25 72 TYR A N 1
ATOM 519 C CA . TYR A 1 72 ? -3.123 -2.789 21.603 1.00 89.25 72 TYR A CA 1
ATOM 520 C C . TYR A 1 72 ? -2.198 -1.578 21.784 1.00 89.25 72 TYR A C 1
ATOM 522 O O . TYR A 1 72 ? -1.347 -1.590 22.676 1.00 89.25 72 TYR A O 1
ATOM 530 N N . THR A 1 73 ? -2.385 -0.519 20.991 1.00 88.69 73 THR A N 1
ATOM 531 C CA . THR A 1 73 ? -1.521 0.674 21.024 1.00 88.69 73 THR A CA 1
ATOM 532 C C . THR A 1 73 ? -1.643 1.436 22.343 1.00 88.69 73 THR A C 1
ATOM 534 O O . THR A 1 73 ? -0.632 1.869 22.893 1.00 88.69 73 THR A O 1
ATOM 537 N N . HIS A 1 74 ? -2.850 1.521 22.911 1.00 89.88 74 HIS A N 1
ATOM 538 C CA . HIS A 1 74 ? -3.074 2.165 24.208 1.00 89.88 74 HIS A CA 1
ATOM 539 C C . HIS A 1 74 ? -2.531 1.338 25.379 1.00 89.88 74 HIS A C 1
AT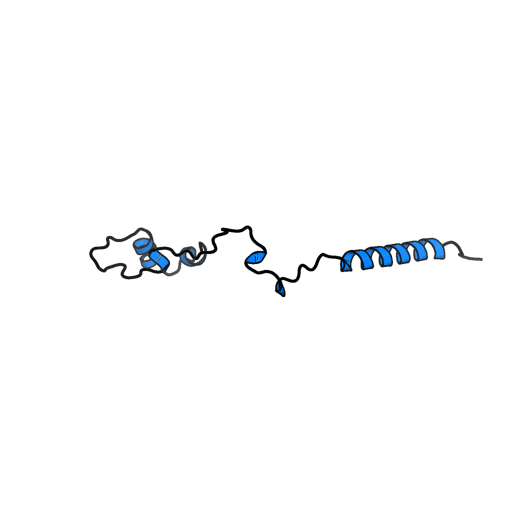OM 541 O O . HIS A 1 74 ? -2.087 1.898 26.382 1.00 89.88 74 HIS A O 1
ATOM 547 N N . ARG A 1 75 ? -2.558 0.002 25.276 1.00 92.50 75 ARG A N 1
ATOM 548 C CA . ARG A 1 75 ? -2.106 -0.888 26.355 1.00 92.50 75 ARG A CA 1
ATOM 549 C C . ARG A 1 75 ? -0.594 -1.118 26.358 1.00 92.50 75 ARG A C 1
ATOM 551 O O . ARG A 1 75 ? -0.039 -1.398 27.420 1.00 92.50 75 ARG A O 1
ATOM 558 N N . TYR A 1 76 ? 0.070 -0.997 25.208 1.00 90.19 76 TYR A N 1
ATOM 559 C CA . TYR A 1 76 ? 1.498 -1.292 25.052 1.00 90.19 76 TYR A CA 1
ATOM 560 C C . TYR A 1 76 ? 2.253 -0.195 24.273 1.00 90.19 76 TYR A C 1
ATOM 562 O O . TYR A 1 76 ? 2.806 -0.471 23.207 1.00 90.19 76 TYR A O 1
ATOM 570 N N . PRO A 1 77 ? 2.360 1.037 24.807 1.00 81.62 77 PRO A N 1
ATOM 571 C CA . PRO A 1 77 ? 2.931 2.188 24.090 1.00 81.62 77 PRO A CA 1
ATOM 572 C C . PRO A 1 77 ? 4.430 2.064 23.750 1.00 81.62 77 PRO A C 1
ATOM 574 O O . PRO A 1 77 ? 4.941 2.831 22.943 1.00 81.62 77 PRO A O 1
ATOM 577 N N . GLY A 1 78 ? 5.144 1.108 24.356 1.00 80.38 78 GLY A N 1
ATOM 578 C CA . GLY A 1 78 ? 6.557 0.822 24.080 1.00 80.38 78 GLY A CA 1
ATOM 579 C C . GLY A 1 78 ? 6.800 -0.418 23.217 1.00 80.38 78 GLY A C 1
ATOM 580 O O . GLY A 1 78 ? 7.950 -0.833 23.077 1.00 80.38 78 GLY A O 1
ATOM 581 N N . SER A 1 79 ? 5.752 -1.064 22.690 1.00 72.00 79 SER A N 1
ATOM 582 C CA . SER A 1 79 ? 5.936 -2.268 21.878 1.00 72.00 79 SER A CA 1
ATOM 583 C C . SER A 1 79 ? 6.250 -1.912 20.418 1.00 72.00 79 SER A C 1
ATOM 585 O O . SER A 1 79 ? 5.472 -1.199 19.785 1.00 72.00 79 SER A O 1
ATOM 587 N N . PRO A 1 80 ? 7.351 -2.426 19.839 1.00 62.91 80 PRO A N 1
ATOM 588 C CA . PRO A 1 80 ? 7.777 -2.078 18.481 1.00 62.91 80 PRO A CA 1
ATOM 589 C C . PRO A 1 80 ? 6.915 -2.713 17.376 1.00 62.91 80 PRO A C 1
ATOM 591 O O . PRO A 1 80 ? 7.139 -2.442 16.198 1.00 62.91 80 PRO A O 1
ATOM 594 N N . LEU A 1 81 ? 5.926 -3.546 17.726 1.00 61.38 81 LEU A N 1
ATOM 595 C CA . LEU A 1 81 ? 5.119 -4.297 16.757 1.00 61.38 81 LEU A CA 1
ATOM 596 C C . LEU A 1 81 ? 4.334 -3.407 15.782 1.00 61.38 81 LEU A C 1
ATOM 598 O O . LEU A 1 81 ? 4.022 -3.855 14.684 1.00 61.38 81 LEU A O 1
ATOM 602 N N . PHE A 1 82 ? 4.057 -2.151 16.137 1.00 56.97 82 PHE A N 1
ATOM 603 C CA . PHE A 1 82 ? 3.337 -1.229 15.257 1.00 56.97 82 PHE A CA 1
ATOM 604 C C . PHE A 1 82 ? 4.211 -0.624 14.143 1.00 56.97 82 PHE A C 1
ATOM 606 O O . PHE A 1 82 ? 3.687 -0.199 13.121 1.00 56.97 82 PHE A O 1
ATOM 613 N N . VAL A 1 83 ? 5.540 -0.609 14.303 1.00 52.84 83 VAL A N 1
ATOM 614 C CA . VAL A 1 83 ? 6.458 -0.004 13.315 1.00 52.84 83 VAL A CA 1
ATOM 615 C C . VAL A 1 83 ? 6.960 -1.032 12.290 1.00 52.84 83 VAL A C 1
ATOM 617 O O . VAL A 1 83 ? 7.448 -0.651 11.236 1.00 52.84 83 VAL A O 1
ATOM 620 N N . ALA A 1 84 ? 6.836 -2.334 12.570 1.00 52.00 84 ALA A N 1
ATOM 621 C CA . ALA A 1 84 ? 7.540 -3.382 11.824 1.00 52.00 84 ALA A CA 1
ATOM 622 C C . ALA A 1 84 ? 6.700 -4.170 10.794 1.00 52.00 84 ALA A C 1
ATOM 624 O O . ALA A 1 84 ? 7.235 -5.091 10.183 1.00 52.00 84 ALA A O 1
ATOM 625 N N . LEU A 1 85 ? 5.404 -3.876 10.619 1.00 49.34 85 LEU A N 1
ATOM 626 C CA . LEU A 1 85 ? 4.505 -4.676 9.762 1.00 49.34 85 LEU A CA 1
ATOM 627 C C . LEU A 1 85 ? 3.818 -3.910 8.617 1.00 49.34 85 LEU A C 1
ATOM 629 O O . LEU A 1 85 ? 2.805 -4.371 8.093 1.00 49.34 85 LEU A O 1
ATOM 633 N N . LEU A 1 86 ? 4.409 -2.802 8.175 1.00 50.47 86 LEU A N 1
ATOM 634 C CA . LEU A 1 86 ? 4.196 -2.211 6.848 1.00 50.47 86 LEU A CA 1
ATOM 635 C C . LEU A 1 86 ? 5.538 -1.848 6.216 1.00 50.47 86 LEU A C 1
ATOM 637 O O . LEU A 1 86 ? 5.573 -1.776 4.970 1.00 50.47 86 LEU A O 1
#

Sequence (86 aa):
MANKNCFLPTLLLVLRIIVTLNAAAAAPSHSIASLNRSSFPGGFIFGTASSAYQYEGAAAEGGRGPSIWDVYTHRYPGSPLFVALL

Organism: NCBI:txid2511006

Secondary structure (DSSP, 8-state):
---SSSHHHHHHHHHHHHHHHHHHTT-----GGG--GGGS-TTPPP-----HHHHT--TTSTTPPPPHHHHHHHH-TT-GGGTS--